Protein AF-X1LSG7-F1 (afdb_monomer_lite)

Radius of gyration: 36.64 Å; chains: 1; bounding box: 77×80×99 Å

Structure (mmCIF, N/CA/C/O backbone):
data_AF-X1LSG7-F1
#
_entry.id   AF-X1LSG7-F1
#
loop_
_atom_site.group_PDB
_atom_site.id
_atom_site.type_symbol
_atom_site.label_atom_id
_atom_site.label_alt_id
_atom_site.label_comp_id
_atom_site.label_asym_id
_atom_site.label_entity_id
_atom_site.label_seq_id
_atom_site.pdbx_PDB_ins_code
_atom_site.Cartn_x
_atom_site.Cartn_y
_atom_site.Cartn_z
_atom_site.occupancy
_atom_site.B_iso_or_equiv
_atom_site.auth_seq_id
_atom_site.auth_comp_id
_atom_site.auth_asym_id
_atom_site.auth_atom_id
_atom_site.pdbx_PDB_model_num
ATOM 1 N N . MET A 1 1 ? -57.527 -15.698 -26.611 1.00 47.84 1 MET A N 1
ATOM 2 C CA . MET A 1 1 ? -57.081 -15.400 -27.990 1.00 47.84 1 MET A CA 1
ATOM 3 C C . MET A 1 1 ? -55.914 -14.437 -27.881 1.00 47.84 1 MET A C 1
ATOM 5 O O . MET A 1 1 ? -55.993 -13.620 -26.978 1.00 47.84 1 MET A O 1
ATOM 9 N N . THR A 1 2 ? -54.924 -14.583 -28.775 1.00 44.44 2 THR A N 1
ATOM 10 C CA . THR A 1 2 ? -53.590 -13.932 -28.855 1.00 44.44 2 THR A CA 1
ATOM 11 C C . THR A 1 2 ? -52.524 -14.485 -27.899 1.00 44.44 2 THR A C 1
ATOM 13 O O . THR A 1 2 ? -52.790 -14.734 -26.731 1.00 44.44 2 THR A O 1
ATOM 16 N N . GLU A 1 3 ? -51.278 -14.732 -28.293 1.00 47.47 3 GLU A N 1
ATOM 17 C CA . GLU A 1 3 ? -50.668 -15.156 -29.562 1.00 47.47 3 GLU A CA 1
ATOM 18 C C . GLU A 1 3 ? -49.309 -15.729 -29.119 1.00 47.47 3 GLU A C 1
ATOM 20 O O . GLU A 1 3 ? -48.557 -15.059 -28.413 1.00 47.47 3 GLU A O 1
ATOM 25 N N . LYS A 1 4 ? -49.027 -17.006 -29.403 1.00 52.75 4 LYS A N 1
ATOM 26 C CA . LYS A 1 4 ? -47.740 -17.624 -29.053 1.00 52.75 4 LYS A CA 1
ATOM 27 C C . LYS A 1 4 ? -46.753 -17.326 -30.176 1.00 52.75 4 LYS A C 1
ATOM 29 O O . LYS A 1 4 ? -46.867 -17.912 -31.247 1.00 52.75 4 LYS A O 1
ATOM 34 N N . THR A 1 5 ? -45.792 -16.444 -29.930 1.00 58.88 5 THR A N 1
ATOM 35 C CA . THR A 1 5 ? -44.703 -16.171 -30.873 1.00 58.88 5 THR A CA 1
ATOM 36 C C . THR A 1 5 ? -43.585 -17.187 -30.668 1.00 58.88 5 THR A C 1
ATOM 38 O O . THR A 1 5 ? -42.889 -17.203 -29.654 1.00 58.88 5 THR A O 1
ATOM 41 N N . GLU A 1 6 ? -43.458 -18.078 -31.642 1.00 52.88 6 GLU A N 1
ATOM 42 C CA . GLU A 1 6 ? -42.491 -19.165 -31.711 1.00 52.88 6 GLU A CA 1
ATOM 43 C C . GLU A 1 6 ? -41.172 -18.628 -32.296 1.00 52.88 6 GLU A C 1
ATOM 45 O O . GLU A 1 6 ? -41.067 -18.348 -33.491 1.00 52.88 6 GLU A O 1
ATOM 50 N N . ILE A 1 7 ? -40.160 -18.423 -31.448 1.00 59.47 7 ILE A N 1
ATOM 51 C CA . ILE A 1 7 ? -38.834 -17.973 -31.891 1.00 59.47 7 ILE A CA 1
ATOM 52 C C . ILE A 1 7 ? -38.017 -19.203 -32.296 1.00 59.47 7 ILE A C 1
ATOM 54 O O . ILE A 1 7 ? -37.613 -20.018 -31.465 1.00 59.47 7 ILE A O 1
ATOM 58 N N . LYS A 1 8 ? -37.789 -19.324 -33.606 1.00 56.50 8 LYS A N 1
ATOM 59 C CA . LYS A 1 8 ? -36.967 -20.354 -34.245 1.00 56.50 8 LYS A CA 1
ATOM 60 C C . LYS A 1 8 ? -35.506 -20.234 -33.797 1.00 56.50 8 LYS A C 1
ATOM 62 O O . LYS A 1 8 ? -34.859 -19.217 -34.030 1.00 56.50 8 LYS A O 1
ATOM 67 N N . LYS A 1 9 ? -34.984 -21.307 -33.195 1.00 48.50 9 LYS A N 1
ATOM 68 C CA . LYS A 1 9 ? -33.547 -21.544 -32.999 1.00 48.50 9 LYS A CA 1
ATOM 69 C C . LYS A 1 9 ? -32.881 -21.698 -34.366 1.00 48.50 9 LYS A C 1
ATOM 71 O O . LYS A 1 9 ? -33.192 -22.634 -35.094 1.00 48.50 9 LYS A O 1
ATOM 76 N N . THR A 1 10 ? -31.964 -20.799 -34.697 1.00 57.19 10 THR A N 1
ATOM 77 C CA . THR A 1 10 ? -31.001 -20.985 -35.785 1.00 57.19 10 THR A CA 1
ATOM 78 C C . THR A 1 10 ? -29.680 -21.464 -35.205 1.00 57.19 10 THR A C 1
ATOM 80 O O . THR A 1 10 ? -29.067 -20.780 -34.383 1.00 57.19 10 THR A O 1
ATOM 83 N N . ASP A 1 11 ? -29.268 -22.648 -35.646 1.00 52.94 11 ASP A N 1
ATOM 84 C CA . ASP A 1 11 ? -27.999 -23.294 -35.344 1.00 52.94 11 ASP A CA 1
ATOM 85 C C . ASP A 1 11 ? -26.808 -22.439 -35.796 1.00 52.94 11 ASP A C 1
ATOM 87 O O . ASP A 1 11 ? -26.471 -22.352 -36.979 1.00 52.94 11 ASP A O 1
ATOM 91 N N . LEU A 1 12 ? -26.138 -21.816 -34.827 1.00 55.72 12 LEU A N 1
ATOM 92 C CA . LEU A 1 12 ? -24.825 -21.217 -35.017 1.00 55.72 12 LEU A CA 1
ATOM 93 C C . LEU A 1 12 ? -23.763 -22.311 -34.902 1.00 55.72 12 LEU A C 1
ATOM 95 O O . LEU A 1 12 ? -23.395 -22.783 -33.828 1.00 55.72 12 LEU A O 1
ATOM 99 N N . LYS A 1 13 ? -23.318 -22.707 -36.091 1.00 50.16 13 LYS A N 1
ATOM 100 C CA . LYS A 1 13 ? -22.199 -23.582 -36.431 1.00 50.16 13 LYS A CA 1
ATOM 101 C C . LYS A 1 13 ? -20.985 -23.316 -35.525 1.00 50.16 13 LYS A C 1
ATOM 103 O O . LYS A 1 13 ? -20.298 -22.306 -35.656 1.00 50.16 13 LYS A O 1
ATOM 108 N N . LYS A 1 14 ? -20.725 -24.255 -34.615 1.00 50.25 14 LYS A N 1
ATOM 109 C CA . LYS A 1 14 ? -19.521 -24.340 -33.782 1.00 50.25 14 LYS A CA 1
ATOM 110 C C . LYS A 1 14 ? -18.327 -24.656 -34.691 1.00 50.25 14 LYS A C 1
ATOM 112 O O . LYS A 1 14 ? -18.159 -25.793 -35.118 1.00 50.25 14 LYS A O 1
ATOM 117 N N . VAL A 1 15 ? -17.532 -23.645 -35.031 1.00 48.38 15 VAL A N 1
ATOM 118 C CA . VAL A 1 15 ? -16.206 -23.844 -35.628 1.00 48.38 15 VAL A CA 1
ATOM 119 C C . VAL A 1 15 ? -15.264 -24.159 -34.472 1.00 48.38 15 VAL A C 1
ATOM 121 O O . VAL A 1 15 ? -14.841 -23.266 -33.740 1.00 48.38 15 VAL A O 1
ATOM 124 N N . GLU A 1 16 ? -15.008 -25.448 -34.256 1.00 51.88 16 GLU A N 1
ATOM 125 C CA . GLU A 1 16 ? -13.928 -25.910 -33.387 1.00 51.88 16 GLU A CA 1
ATOM 126 C C . GLU A 1 16 ? -12.600 -25.562 -34.055 1.00 51.88 16 GLU A C 1
ATOM 128 O O . GLU A 1 16 ? -12.056 -26.304 -34.867 1.00 51.88 16 GLU A O 1
ATOM 133 N N . LEU A 1 17 ? -12.106 -24.369 -33.734 1.00 54.69 17 LEU A N 1
ATOM 134 C CA . LEU A 1 17 ? -10.712 -24.023 -33.920 1.00 54.69 17 LEU A CA 1
ATOM 135 C C . LEU A 1 17 ? -9.939 -24.798 -32.845 1.00 54.69 17 LEU A C 1
ATOM 137 O O . LEU A 1 17 ? -9.915 -24.389 -31.681 1.00 54.69 17 LEU A O 1
ATOM 141 N N . GLU A 1 18 ? -9.364 -25.940 -33.225 1.00 49.31 18 GLU A N 1
ATOM 142 C CA . GLU A 1 18 ? -8.343 -26.641 -32.447 1.00 49.31 18 GLU A CA 1
ATOM 143 C C . GLU A 1 18 ? -7.178 -25.680 -32.196 1.00 49.31 18 GLU A C 1
ATOM 145 O O . GLU A 1 18 ? -6.223 -25.563 -32.961 1.00 49.31 18 GLU A O 1
ATOM 150 N N . LYS A 1 19 ? -7.283 -24.931 -31.101 1.00 57.66 19 LYS A N 1
ATOM 151 C CA . LYS A 1 19 ? -6.174 -24.190 -30.534 1.00 57.66 19 LYS A CA 1
ATOM 152 C C . LYS A 1 19 ? -5.255 -25.242 -29.938 1.00 57.66 19 LYS A C 1
ATOM 154 O O . LYS A 1 19 ? -5.555 -25.792 -28.883 1.00 57.66 19 LYS A O 1
ATOM 159 N N . THR A 1 20 ? -4.156 -25.527 -30.626 1.00 43.06 20 THR A N 1
ATOM 160 C CA . THR A 1 20 ? -2.987 -26.217 -30.082 1.00 43.06 20 THR A CA 1
ATOM 161 C C . THR A 1 20 ? -2.602 -25.553 -28.762 1.00 43.06 20 THR A C 1
ATOM 163 O O . THR A 1 20 ? -1.941 -24.514 -28.729 1.00 43.06 20 THR A O 1
ATOM 166 N N . VAL A 1 21 ? -3.083 -26.133 -27.663 1.00 47.94 21 VAL A N 1
ATOM 167 C CA . VAL A 1 21 ? -2.685 -25.795 -26.302 1.00 47.94 21 VAL A CA 1
ATOM 168 C C . VAL A 1 21 ? -1.291 -26.379 -26.132 1.00 47.94 21 VAL A C 1
ATOM 170 O O . VAL A 1 21 ? -1.115 -27.515 -25.700 1.00 47.94 21 VAL A O 1
ATOM 173 N N . LEU A 1 22 ? -0.282 -25.598 -26.523 1.00 56.16 22 LEU A N 1
ATOM 174 C CA . LEU A 1 22 ? 1.047 -25.771 -25.954 1.00 56.16 22 LEU A CA 1
ATOM 175 C C . LEU A 1 22 ? 0.870 -25.730 -24.432 1.00 56.16 22 LEU A C 1
ATOM 177 O O . LEU A 1 22 ? 0.140 -24.853 -23.958 1.00 56.16 22 LEU A O 1
ATOM 181 N N . PRO A 1 23 ? 1.465 -26.661 -23.666 1.00 48.84 23 PRO A N 1
ATOM 182 C CA . PRO A 1 23 ? 1.366 -26.646 -22.217 1.00 48.84 23 PRO A CA 1
ATOM 183 C C . PRO A 1 23 ? 1.970 -25.328 -21.739 1.00 48.84 23 PRO A C 1
ATOM 185 O O . PRO A 1 23 ? 3.189 -25.172 -21.676 1.00 48.84 23 PRO A O 1
ATOM 188 N N . SER A 1 24 ? 1.101 -24.350 -21.477 1.00 56.94 24 SER A N 1
ATOM 189 C CA . SER A 1 24 ? 1.458 -23.069 -20.902 1.00 56.94 24 SER A CA 1
ATOM 190 C C . SER A 1 24 ? 2.050 -23.399 -19.550 1.00 56.94 24 SER A C 1
ATOM 192 O O . SER A 1 24 ? 1.333 -23.756 -18.611 1.00 56.94 24 SER A O 1
ATOM 194 N N . LYS A 1 25 ? 3.381 -23.391 -19.516 1.00 60.06 25 LYS A N 1
ATOM 195 C CA . LYS A 1 25 ? 4.218 -23.425 -18.328 1.00 60.06 25 LYS A CA 1
ATOM 196 C C . LYS A 1 25 ? 3.463 -22.651 -17.255 1.00 60.06 25 LYS A C 1
ATOM 198 O O . LYS A 1 25 ? 3.135 -21.491 -17.475 1.00 60.06 25 LYS A O 1
ATOM 203 N N . ILE A 1 26 ? 3.066 -23.336 -16.184 1.00 55.81 26 ILE A N 1
ATOM 204 C CA . ILE A 1 26 ? 2.267 -22.754 -15.106 1.00 55.81 26 ILE A CA 1
ATOM 205 C C . ILE A 1 26 ? 3.166 -21.719 -14.429 1.00 55.81 26 ILE A C 1
ATOM 207 O O . ILE A 1 26 ? 3.907 -22.025 -13.494 1.00 55.81 26 ILE A O 1
ATOM 211 N N . GLU A 1 27 ? 3.187 -20.512 -14.983 1.00 66.56 27 GLU A N 1
ATOM 212 C CA . GLU A 1 27 ? 3.831 -19.362 -14.389 1.00 66.56 27 GLU A CA 1
ATOM 213 C C . GLU A 1 27 ? 3.030 -19.066 -13.135 1.00 66.56 27 GLU A C 1
ATOM 215 O O . GLU A 1 27 ? 1.856 -18.697 -13.180 1.00 66.56 27 GLU A O 1
ATOM 220 N N . LYS A 1 28 ? 3.647 -19.349 -11.986 1.00 74.31 28 LYS A N 1
ATOM 221 C CA . LYS A 1 28 ? 3.071 -18.976 -10.700 1.00 74.31 28 LYS A CA 1
ATOM 222 C C . LYS A 1 28 ? 2.734 -17.484 -10.780 1.00 74.31 28 LYS A C 1
ATOM 224 O O . LYS A 1 28 ? 3.618 -16.713 -11.164 1.00 74.31 28 LYS A O 1
ATOM 229 N N . PRO A 1 29 ? 1.496 -17.080 -10.450 1.00 81.75 29 PRO A N 1
ATOM 230 C CA . PRO A 1 29 ? 1.105 -15.685 -10.549 1.00 81.75 29 PRO A CA 1
ATOM 231 C C . PRO A 1 29 ? 2.059 -14.838 -9.708 1.00 81.75 29 PRO A C 1
ATOM 233 O O . PRO A 1 29 ? 2.375 -15.187 -8.566 1.00 81.75 29 PRO A O 1
ATOM 236 N N . ILE A 1 30 ? 2.550 -13.747 -10.296 1.00 85.00 30 ILE A N 1
ATOM 237 C CA . ILE A 1 30 ? 3.404 -12.788 -9.598 1.00 85.00 30 ILE A CA 1
ATOM 238 C C . ILE A 1 30 ? 2.593 -12.232 -8.419 1.00 85.00 30 ILE A C 1
ATOM 240 O O . ILE A 1 30 ? 1.485 -11.743 -8.645 1.00 85.00 30 ILE A O 1
ATOM 244 N N . PRO A 1 31 ? 3.102 -12.291 -7.174 1.00 90.19 31 PRO A N 1
ATOM 245 C CA . PRO A 1 31 ? 2.391 -11.733 -6.031 1.00 90.19 31 PRO A CA 1
ATOM 246 C C . PRO A 1 31 ? 2.104 -10.243 -6.233 1.00 90.19 31 PRO A C 1
ATOM 248 O O . PRO A 1 31 ? 2.977 -9.502 -6.686 1.00 90.19 31 PRO A O 1
ATOM 251 N N . ASP A 1 32 ? 0.919 -9.778 -5.835 1.00 91.44 32 ASP A N 1
ATOM 252 C CA . ASP A 1 32 ? 0.502 -8.382 -6.038 1.00 91.44 32 ASP A CA 1
ATOM 253 C C . ASP A 1 32 ? 1.503 -7.377 -5.452 1.00 91.44 32 ASP A C 1
ATOM 255 O O . ASP A 1 32 ? 1.809 -6.366 -6.087 1.00 91.44 32 ASP A O 1
ATOM 259 N N . ILE A 1 33 ? 2.090 -7.687 -4.290 1.00 93.25 33 ILE A N 1
ATOM 260 C CA . ILE A 1 33 ? 3.106 -6.850 -3.632 1.00 93.25 33 ILE A CA 1
ATOM 261 C C . ILE A 1 33 ? 4.359 -6.617 -4.494 1.00 93.25 33 ILE A C 1
ATOM 263 O O . ILE A 1 33 ? 5.077 -5.642 -4.291 1.00 93.25 33 ILE A O 1
ATOM 267 N N . CYS A 1 34 ? 4.606 -7.478 -5.482 1.00 91.81 34 CYS A N 1
ATOM 268 C CA . CYS A 1 34 ? 5.741 -7.382 -6.397 1.00 91.81 34 CYS A CA 1
ATOM 269 C C . CYS A 1 34 ? 5.479 -6.487 -7.606 1.00 91.81 34 CYS A C 1
ATOM 271 O O . CYS A 1 34 ? 6.395 -6.229 -8.385 1.00 91.81 34 CYS A O 1
ATOM 273 N N . THR A 1 35 ? 4.252 -5.993 -7.773 1.00 91.81 35 THR A N 1
ATOM 274 C CA . THR A 1 35 ? 3.894 -5.056 -8.839 1.00 91.81 35 THR A CA 1
ATOM 275 C C . THR A 1 35 ? 3.580 -3.686 -8.250 1.00 91.81 35 THR A C 1
ATOM 277 O O . THR A 1 35 ? 3.015 -3.580 -7.164 1.00 91.81 35 THR A O 1
ATOM 280 N N . PHE A 1 36 ? 3.882 -2.609 -8.980 1.00 90.25 36 PHE A N 1
ATOM 281 C CA . PHE A 1 36 ? 3.605 -1.248 -8.501 1.00 90.25 36 PHE A CA 1
ATOM 282 C C . PHE A 1 36 ? 2.107 -0.999 -8.243 1.00 90.25 36 PHE A C 1
ATOM 284 O O . PHE A 1 36 ? 1.720 -0.366 -7.261 1.00 90.25 36 PHE A O 1
ATOM 291 N N . ARG A 1 37 ? 1.233 -1.526 -9.110 1.00 93.25 37 ARG A N 1
ATOM 292 C CA . ARG A 1 37 ? -0.222 -1.404 -8.922 1.00 93.25 37 ARG A CA 1
ATOM 293 C C . ARG A 1 37 ? -0.721 -2.279 -7.774 1.00 93.25 37 ARG A C 1
ATOM 295 O O . ARG A 1 37 ? -1.631 -1.863 -7.058 1.00 93.25 37 ARG A O 1
ATOM 302 N N . GLY A 1 38 ? -0.142 -3.464 -7.602 1.00 95.56 38 GLY A N 1
ATOM 303 C CA . GLY A 1 38 ? -0.555 -4.403 -6.570 1.00 95.56 38 GLY A CA 1
ATOM 304 C C . GLY A 1 38 ? -0.102 -3.980 -5.175 1.00 95.56 38 GLY A C 1
ATOM 305 O O . GLY A 1 38 ? -0.934 -3.982 -4.274 1.00 95.56 38 GLY A O 1
ATOM 306 N N . ILE A 1 39 ? 1.127 -3.479 -4.987 1.00 96.19 39 ILE A N 1
ATOM 307 C CA . ILE A 1 39 ? 1.563 -2.970 -3.673 1.00 96.19 39 ILE A CA 1
ATOM 308 C C . ILE A 1 39 ? 0.672 -1.827 -3.179 1.00 96.19 39 ILE A C 1
ATOM 310 O O . ILE A 1 39 ? 0.277 -1.816 -2.016 1.00 96.19 39 ILE A O 1
ATOM 314 N N . ARG A 1 40 ? 0.259 -0.915 -4.069 1.00 96.81 40 ARG A N 1
ATOM 315 C CA . ARG A 1 40 ? -0.690 0.150 -3.720 1.00 96.81 40 ARG A CA 1
ATOM 316 C C . ARG A 1 40 ? -2.033 -0.403 -3.264 1.00 96.81 40 ARG A C 1
ATOM 318 O O . ARG A 1 40 ? -2.592 0.109 -2.300 1.00 96.81 40 ARG A O 1
ATOM 325 N N . ARG A 1 41 ? -2.543 -1.439 -3.930 1.00 97.44 41 ARG A N 1
ATOM 326 C CA . ARG A 1 41 ? -3.785 -2.103 -3.522 1.00 97.44 41 ARG A CA 1
ATOM 327 C C . ARG A 1 41 ? -3.635 -2.747 -2.146 1.00 97.44 41 ARG A C 1
ATOM 329 O O . ARG A 1 41 ? -4.462 -2.484 -1.286 1.00 97.44 41 ARG A O 1
ATOM 336 N N . VAL A 1 42 ? -2.560 -3.507 -1.933 1.00 97.19 42 V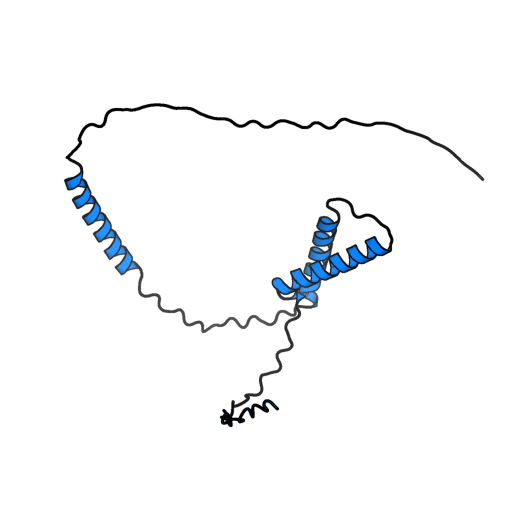AL A N 1
ATOM 337 C CA . VAL A 1 42 ? -2.266 -4.177 -0.656 1.00 97.19 42 VAL A CA 1
ATOM 338 C C . VAL A 1 42 ? -2.191 -3.167 0.488 1.00 97.19 42 VAL A C 1
ATOM 340 O O . VAL A 1 42 ? -2.839 -3.362 1.511 1.00 97.19 42 VAL A O 1
ATOM 343 N N . VAL A 1 43 ? -1.454 -2.069 0.306 1.00 98.06 43 VAL A N 1
ATOM 344 C CA . VAL A 1 43 ? -1.332 -1.014 1.322 1.00 98.06 43 VAL A CA 1
ATOM 345 C C . VAL A 1 43 ? -2.692 -0.396 1.633 1.00 98.06 43 VAL A C 1
ATOM 347 O O . VAL A 1 43 ? -3.061 -0.309 2.798 1.00 98.06 43 VAL A O 1
ATOM 350 N N . MET A 1 44 ? -3.469 -0.016 0.615 1.00 98.12 44 MET A N 1
ATOM 351 C CA . MET A 1 44 ? -4.789 0.581 0.842 1.00 98.12 44 MET A CA 1
ATOM 352 C C . MET A 1 44 ? -5.741 -0.382 1.554 1.00 98.12 44 MET A C 1
ATOM 354 O O . MET A 1 44 ? -6.443 0.047 2.462 1.00 98.12 44 MET A O 1
ATOM 358 N N . THR A 1 45 ? -5.747 -1.667 1.191 1.00 98.25 45 THR A N 1
ATOM 359 C CA . THR A 1 45 ? -6.557 -2.682 1.880 1.00 98.25 45 THR A CA 1
ATOM 360 C C . THR A 1 45 ? -6.198 -2.762 3.363 1.00 98.25 45 THR A C 1
ATOM 362 O O . THR A 1 45 ? -7.088 -2.648 4.197 1.00 98.25 45 THR A O 1
ATOM 365 N N . ARG A 1 46 ? -4.906 -2.853 3.707 1.00 98.00 46 ARG A N 1
ATOM 366 C CA . ARG A 1 46 ? -4.455 -2.893 5.112 1.00 98.00 46 ARG A CA 1
ATOM 367 C C . ARG A 1 46 ? -4.830 -1.630 5.886 1.00 98.00 46 ARG A C 1
ATOM 369 O O . ARG A 1 46 ? -5.196 -1.705 7.054 1.00 98.00 46 ARG A O 1
ATOM 376 N N . VAL A 1 47 ? -4.724 -0.463 5.252 1.00 98.25 47 VAL A N 1
ATOM 377 C CA . VAL A 1 47 ? -5.090 0.815 5.879 1.00 98.25 47 VAL A CA 1
ATOM 378 C C . VAL A 1 47 ? -6.589 0.870 6.164 1.00 98.25 47 VAL A C 1
ATOM 380 O O . VAL A 1 47 ? -6.968 1.253 7.266 1.00 98.25 47 VAL A O 1
ATOM 383 N N . TRP A 1 48 ? -7.431 0.456 5.214 1.00 98.06 48 TRP A N 1
ATOM 384 C CA . TRP A 1 48 ? -8.880 0.391 5.421 1.00 98.06 48 TRP A CA 1
ATOM 385 C C . TRP A 1 48 ? -9.260 -0.610 6.511 1.00 98.06 48 TRP A C 1
ATOM 387 O O . TRP A 1 48 ? -10.025 -0.260 7.397 1.00 98.06 48 TRP A O 1
ATOM 397 N N . GLU A 1 49 ? -8.648 -1.795 6.543 1.00 98.06 49 GLU A N 1
ATOM 398 C CA . GLU A 1 49 ? -8.875 -2.768 7.623 1.00 98.06 49 GLU A CA 1
ATOM 399 C C . GLU A 1 49 ? -8.536 -2.197 9.010 1.00 98.06 49 GLU A C 1
ATOM 401 O O . GLU A 1 49 ? -9.233 -2.472 9.989 1.00 98.06 49 GLU A O 1
ATOM 406 N N . LYS A 1 50 ? -7.475 -1.385 9.112 1.00 97.25 50 LYS A N 1
ATOM 407 C CA . LYS A 1 50 ? -7.126 -0.689 10.358 1.00 97.25 50 LYS A CA 1
ATOM 408 C C . LYS A 1 50 ? -8.109 0.425 10.698 1.00 97.25 50 LYS A C 1
ATOM 410 O O . LYS A 1 50 ? -8.470 0.546 11.864 1.00 97.25 50 LYS A O 1
ATOM 415 N N . ALA A 1 51 ? -8.535 1.210 9.713 1.00 96.44 51 ALA A N 1
ATOM 416 C CA . ALA A 1 51 ? -9.528 2.260 9.908 1.00 96.44 51 ALA A CA 1
ATOM 417 C C . ALA A 1 51 ? -10.861 1.670 10.403 1.00 96.44 51 ALA A C 1
ATOM 419 O O . ALA A 1 51 ? -11.366 2.101 11.435 1.00 96.44 51 ALA A O 1
ATOM 420 N N . ASP A 1 52 ? -11.346 0.605 9.759 1.00 97.38 52 ASP A N 1
ATOM 421 C CA . ASP A 1 52 ? -12.557 -0.121 10.160 1.00 97.38 52 ASP A CA 1
ATOM 422 C C . ASP A 1 52 ? -12.439 -0.685 11.582 1.00 97.38 52 ASP A C 1
ATOM 424 O O . ASP A 1 52 ? -13.422 -0.779 12.320 1.00 97.38 52 ASP A O 1
ATOM 428 N N . LYS A 1 53 ? -11.234 -1.112 11.979 1.00 97.62 53 LYS A N 1
ATOM 429 C CA . LYS A 1 53 ? -10.977 -1.596 13.336 1.00 97.62 53 LYS A CA 1
ATOM 430 C C . LYS A 1 53 ? -11.054 -0.462 14.362 1.00 97.62 53 LYS A C 1
ATOM 432 O O . LYS A 1 53 ? -11.704 -0.648 15.386 1.00 97.62 53 LYS A O 1
ATOM 437 N N . LEU A 1 54 ? -10.452 0.693 14.080 1.00 96.56 54 LEU A N 1
ATOM 438 C CA . LEU A 1 54 ? -10.521 1.870 14.956 1.00 96.56 54 LEU A CA 1
ATOM 439 C C . LEU A 1 54 ? -11.957 2.382 15.106 1.00 96.56 54 LEU A C 1
ATOM 441 O O . LEU A 1 54 ? -12.374 2.716 16.214 1.00 96.56 54 LEU A O 1
ATOM 445 N N . GLU A 1 55 ? -12.732 2.366 14.020 1.00 95.44 55 GLU A N 1
ATOM 446 C CA . GLU A 1 55 ? -14.150 2.728 14.044 1.00 95.44 55 GLU A CA 1
ATOM 447 C C . GLU A 1 55 ? -14.955 1.782 14.946 1.00 95.44 55 GLU A C 1
ATOM 449 O O . GLU A 1 55 ? -15.717 2.234 15.799 1.00 95.44 55 GLU A O 1
ATOM 454 N N . LYS A 1 56 ? -14.731 0.465 14.834 1.00 97.69 56 LYS A N 1
ATOM 455 C CA . LYS A 1 56 ? -15.367 -0.537 15.711 1.00 97.69 56 LYS A CA 1
ATOM 456 C C . LYS A 1 56 ? -14.967 -0.393 17.178 1.00 97.69 56 LYS A C 1
ATOM 458 O O . LYS A 1 56 ? -15.761 -0.721 18.054 1.00 97.69 56 LYS A O 1
ATOM 463 N N . GLU A 1 57 ? -13.752 0.074 17.444 1.00 97.44 57 GLU A N 1
ATOM 464 C CA . GLU A 1 57 ? -13.249 0.365 18.791 1.00 97.44 57 GLU A CA 1
ATOM 465 C C . GLU A 1 57 ? -13.758 1.716 19.330 1.00 97.44 57 GLU A C 1
ATOM 467 O O . GLU A 1 57 ? -13.507 2.045 20.487 1.00 97.44 57 GLU A O 1
ATOM 472 N N . GLY A 1 58 ? -14.484 2.497 18.521 1.00 97.00 58 GLY A N 1
ATOM 473 C CA . GLY A 1 58 ? -14.991 3.816 18.898 1.00 97.00 58 GLY A CA 1
ATOM 474 C C . GLY A 1 58 ? -13.902 4.885 18.995 1.00 97.00 58 GLY A C 1
ATOM 475 O O . GLY A 1 58 ? -14.128 5.932 19.599 1.00 97.00 58 GLY A O 1
ATOM 476 N N . THR A 1 59 ? -12.719 4.636 18.425 1.00 95.69 59 THR A N 1
ATOM 477 C CA . THR A 1 59 ? -11.619 5.605 18.415 1.00 95.69 59 THR A CA 1
ATOM 478 C C . THR A 1 59 ? -11.769 6.522 17.199 1.00 95.69 59 THR A C 1
ATOM 480 O O . THR A 1 59 ? -11.639 6.048 16.067 1.00 95.69 59 THR A O 1
ATOM 483 N N . PRO A 1 60 ? -12.034 7.827 17.386 1.00 92.69 60 PRO A N 1
ATOM 484 C CA . PRO A 1 60 ? -12.163 8.747 16.266 1.00 92.69 60 PRO A CA 1
ATOM 485 C C . PRO A 1 60 ? -10.806 8.946 15.581 1.00 92.69 60 PRO A C 1
ATOM 487 O O . PRO A 1 60 ? -9.787 9.145 16.242 1.00 92.69 60 PRO A O 1
ATOM 490 N N . MET A 1 61 ? -10.790 8.926 14.248 1.00 95.19 61 MET A N 1
ATOM 491 C CA . MET A 1 61 ? -9.604 9.301 13.475 1.00 95.19 61 MET A CA 1
ATOM 492 C C . MET A 1 61 ? -9.588 10.809 13.236 1.00 95.19 61 MET A C 1
ATOM 494 O O . MET A 1 61 ? -10.580 11.369 12.762 1.00 95.19 61 MET A O 1
ATOM 498 N N . LEU A 1 62 ? -8.457 11.464 13.503 1.00 95.56 62 LEU A N 1
ATOM 499 C CA . LEU A 1 62 ? -8.291 12.888 13.231 1.00 95.56 62 LEU A CA 1
ATOM 500 C C . LEU A 1 62 ? -7.848 13.133 11.784 1.00 95.56 62 LEU A C 1
ATOM 502 O O . LEU A 1 62 ? -7.395 12.238 11.056 1.00 95.56 62 LEU A O 1
ATOM 506 N N . ILE A 1 63 ? -7.943 14.395 11.366 1.00 93.69 63 ILE A N 1
ATOM 507 C CA . ILE A 1 63 ? -7.446 14.850 10.067 1.00 93.69 63 ILE A CA 1
ATOM 508 C C . ILE A 1 63 ? -5.943 14.547 9.977 1.00 93.69 63 ILE A C 1
ATOM 510 O O . ILE A 1 63 ? -5.143 14.976 10.803 1.00 93.69 63 ILE A O 1
ATOM 514 N N . GLY A 1 64 ? -5.558 13.788 8.950 1.00 94.50 64 GLY A N 1
ATOM 515 C CA . GLY A 1 64 ? -4.168 13.413 8.682 1.00 94.50 64 GLY A CA 1
ATOM 516 C C . GLY A 1 64 ? -3.738 12.052 9.238 1.00 94.50 64 GLY A C 1
ATOM 517 O O . GLY A 1 64 ? -2.754 11.498 8.742 1.00 94.50 64 GLY A O 1
ATOM 518 N N . ASP A 1 65 ? -4.481 11.449 10.170 1.00 95.44 65 ASP A N 1
ATOM 519 C CA . ASP A 1 65 ? -4.124 10.129 10.711 1.00 95.44 65 ASP A CA 1
ATOM 520 C C . ASP A 1 65 ? -4.175 9.043 9.637 1.00 95.44 65 ASP A C 1
ATOM 522 O O . ASP A 1 65 ? -3.273 8.210 9.539 1.00 95.44 65 ASP A O 1
ATOM 526 N N . PHE A 1 66 ? -5.147 9.132 8.729 1.00 96.06 66 PHE A N 1
ATOM 527 C CA . PHE A 1 66 ? -5.226 8.245 7.571 1.00 96.06 66 PHE A CA 1
ATOM 528 C C . PHE A 1 66 ? -3.970 8.318 6.684 1.00 96.06 66 PHE A C 1
ATOM 530 O O . PHE A 1 66 ? -3.426 7.293 6.274 1.00 96.06 66 PHE A O 1
ATOM 537 N N . GLY A 1 67 ? -3.443 9.523 6.443 1.00 97.31 67 GLY A N 1
ATOM 538 C CA . GLY A 1 67 ? -2.206 9.715 5.677 1.00 97.31 67 GLY A CA 1
ATOM 539 C C . GLY A 1 67 ? -0.971 9.129 6.375 1.00 97.31 67 GLY A C 1
ATOM 540 O O . GLY A 1 67 ? -0.120 8.509 5.725 1.00 97.31 67 GLY A O 1
ATOM 541 N N . LYS A 1 68 ? -0.892 9.256 7.707 1.00 97.38 68 LYS A N 1
ATOM 542 C CA . LYS A 1 68 ? 0.165 8.627 8.521 1.00 97.38 68 LYS A CA 1
ATOM 543 C C . LYS A 1 68 ? 0.082 7.099 8.464 1.00 97.38 68 LYS A C 1
ATOM 545 O O . LYS A 1 68 ? 1.116 6.436 8.336 1.00 97.38 68 LYS A O 1
ATOM 550 N N . MET A 1 69 ? -1.129 6.537 8.500 1.00 97.44 69 MET A N 1
ATOM 551 C CA . MET A 1 69 ? -1.349 5.095 8.357 1.00 97.44 69 MET A CA 1
ATOM 552 C C . MET A 1 69 ? -0.885 4.582 6.993 1.00 97.44 69 MET A C 1
ATOM 554 O O . MET A 1 69 ? -0.164 3.586 6.946 1.00 97.44 69 MET A O 1
ATOM 558 N N . ILE A 1 70 ? -1.217 5.284 5.901 1.00 98.12 70 ILE A N 1
ATOM 559 C CA . ILE A 1 70 ? -0.725 4.938 4.557 1.00 98.12 70 ILE A CA 1
ATOM 560 C C . ILE A 1 70 ? 0.799 4.932 4.528 1.00 98.12 70 ILE A C 1
ATOM 562 O O . ILE A 1 70 ? 1.388 3.962 4.061 1.00 98.12 70 ILE A O 1
ATOM 566 N N . SER A 1 71 ? 1.437 5.989 5.032 1.00 98.19 71 SER A N 1
ATOM 567 C CA . SER A 1 71 ? 2.900 6.111 5.016 1.00 98.19 71 SER A CA 1
ATOM 568 C C . SER A 1 71 ? 3.565 4.961 5.779 1.00 98.19 71 SER A C 1
ATOM 570 O O . SER A 1 71 ? 4.505 4.339 5.286 1.00 98.19 71 SER A O 1
ATOM 572 N N . THR A 1 72 ? 3.009 4.613 6.942 1.00 97.94 72 THR A N 1
ATOM 573 C CA . THR A 1 72 ? 3.491 3.507 7.778 1.00 97.94 72 THR A CA 1
ATOM 574 C C . THR A 1 72 ? 3.345 2.156 7.074 1.00 97.94 72 THR A C 1
ATOM 576 O O . THR A 1 72 ? 4.310 1.395 6.985 1.00 97.94 72 THR A O 1
ATOM 579 N N . GLU A 1 73 ? 2.164 1.853 6.530 1.00 97.81 73 GLU A N 1
ATOM 580 C CA . GLU A 1 73 ? 1.921 0.600 5.805 1.00 97.81 73 GLU A CA 1
ATOM 581 C C . GLU A 1 73 ? 2.732 0.502 4.512 1.00 97.81 73 GLU A C 1
ATOM 583 O O . GLU A 1 73 ? 3.198 -0.576 4.144 1.00 97.81 73 GLU A O 1
ATOM 588 N N . TRP A 1 74 ? 2.966 1.626 3.840 1.00 97.94 74 TRP A N 1
ATOM 589 C CA . TRP A 1 74 ? 3.799 1.683 2.647 1.00 97.94 74 TRP A CA 1
ATOM 590 C C . TRP A 1 74 ? 5.252 1.301 2.947 1.00 97.94 74 TRP A C 1
ATOM 592 O O . TRP A 1 74 ? 5.857 0.519 2.208 1.00 97.94 74 TRP A O 1
ATOM 602 N N . ASP A 1 75 ? 5.815 1.789 4.052 1.00 97.69 75 ASP A N 1
ATOM 603 C CA . ASP A 1 75 ? 7.175 1.434 4.462 1.00 97.69 75 ASP A CA 1
ATOM 604 C C . ASP A 1 75 ? 7.292 -0.011 4.961 1.00 97.69 75 ASP A C 1
ATOM 606 O O . ASP A 1 75 ? 8.324 -0.655 4.745 1.00 97.69 75 ASP A O 1
ATOM 610 N N . ILE A 1 76 ? 6.236 -0.557 5.569 1.00 97.12 76 ILE A N 1
ATOM 611 C CA . ILE A 1 76 ? 6.147 -1.989 5.886 1.00 97.12 76 ILE A CA 1
ATOM 612 C C . ILE A 1 76 ? 6.151 -2.808 4.590 1.00 97.12 76 ILE A C 1
ATOM 614 O O . ILE A 1 76 ? 6.988 -3.699 4.430 1.00 97.12 76 ILE A O 1
ATOM 618 N N . ALA A 1 77 ? 5.297 -2.460 3.626 1.00 96.25 77 ALA A N 1
ATOM 619 C CA . ALA A 1 77 ? 5.199 -3.168 2.356 1.00 96.25 77 ALA A CA 1
ATOM 620 C C . ALA A 1 77 ? 6.527 -3.140 1.579 1.00 96.25 77 ALA A C 1
ATOM 622 O O . ALA A 1 77 ? 6.969 -4.178 1.089 1.00 96.25 77 ALA A O 1
ATOM 623 N N . LYS A 1 78 ? 7.245 -2.005 1.549 1.00 94.94 78 LYS A N 1
ATOM 624 C CA . LYS A 1 78 ? 8.598 -1.919 0.957 1.00 94.94 78 LYS A CA 1
ATOM 625 C C . LYS A 1 78 ? 9.580 -2.928 1.557 1.00 94.94 78 LYS A C 1
ATOM 627 O O . LYS A 1 78 ? 10.386 -3.502 0.827 1.00 94.94 78 LYS A O 1
ATOM 632 N N . LYS A 1 79 ? 9.534 -3.143 2.876 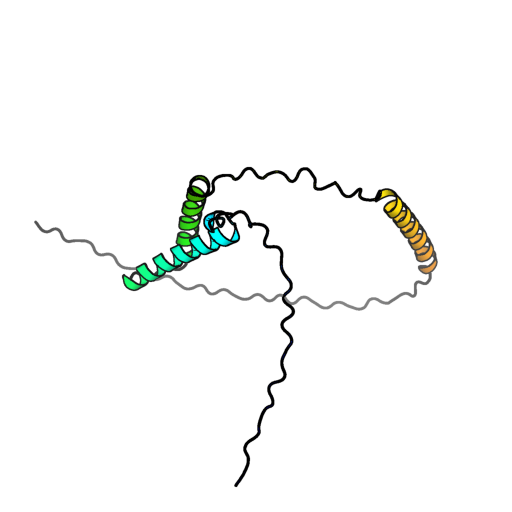1.00 95.62 79 LYS A N 1
ATOM 633 C CA . LYS A 1 79 ? 10.403 -4.104 3.580 1.00 95.62 79 LYS A CA 1
ATOM 634 C C . LYS A 1 79 ? 10.010 -5.559 3.301 1.00 95.62 79 LYS A C 1
ATOM 636 O O . LYS A 1 79 ? 10.843 -6.453 3.455 1.00 95.62 79 LYS A O 1
ATOM 641 N N . GLU A 1 80 ? 8.764 -5.808 2.904 1.00 93.88 80 GLU A N 1
ATOM 642 C CA . GLU A 1 80 ? 8.270 -7.130 2.510 1.00 93.88 80 GLU A CA 1
ATOM 643 C C . GLU A 1 80 ? 8.655 -7.503 1.072 1.00 93.88 80 GLU A C 1
ATOM 645 O O . GLU A 1 80 ? 8.925 -8.678 0.820 1.00 93.88 80 GLU A O 1
ATOM 650 N N . ILE A 1 81 ? 8.760 -6.529 0.153 1.00 91.81 81 ILE A N 1
ATOM 651 C CA . ILE A 1 81 ? 9.146 -6.757 -1.256 1.00 91.81 81 ILE A CA 1
ATOM 652 C C . ILE A 1 81 ? 10.352 -7.703 -1.385 1.00 91.81 81 ILE A C 1
ATOM 654 O O . ILE A 1 81 ? 10.199 -8.736 -2.028 1.00 91.81 81 ILE A O 1
ATOM 658 N N . PRO A 1 82 ? 11.534 -7.451 -0.785 1.00 89.81 82 PRO A N 1
ATOM 659 C CA . PRO A 1 82 ? 12.691 -8.329 -0.986 1.00 89.81 82 PRO A CA 1
ATOM 660 C C . PRO A 1 82 ? 12.511 -9.739 -0.401 1.00 89.81 82 PRO A C 1
ATOM 662 O O . PRO A 1 82 ? 13.247 -10.646 -0.779 1.00 89.81 82 PRO A O 1
ATOM 665 N N . LYS A 1 83 ? 11.557 -9.937 0.519 1.00 90.12 83 LYS A N 1
ATOM 666 C CA . LYS A 1 83 ? 11.271 -11.241 1.136 1.00 90.12 83 LYS A CA 1
ATOM 667 C C . LYS A 1 83 ? 10.350 -12.091 0.263 1.00 90.12 83 LYS A C 1
ATOM 669 O O . LYS A 1 83 ? 10.515 -13.304 0.195 1.00 90.12 83 LYS A O 1
ATOM 674 N N . VAL A 1 84 ? 9.368 -11.451 -0.373 1.00 88.69 84 VAL A N 1
ATOM 675 C CA . VAL A 1 84 ? 8.312 -12.120 -1.151 1.00 88.69 84 VAL A CA 1
ATOM 676 C C . VAL A 1 84 ? 8.671 -12.174 -2.632 1.00 88.69 84 VAL A C 1
ATOM 678 O O . VAL A 1 84 ? 8.511 -13.198 -3.295 1.00 88.69 84 VAL A O 1
ATOM 681 N N . CYS A 1 85 ? 9.188 -11.067 -3.150 1.00 87.69 85 CYS A N 1
ATOM 682 C CA . CYS A 1 85 ? 9.552 -10.902 -4.542 1.00 87.69 85 CYS A CA 1
ATOM 683 C C . CYS A 1 85 ? 10.955 -11.449 -4.739 1.00 87.69 85 CYS A C 1
ATOM 685 O O . CYS A 1 85 ? 11.946 -10.717 -4.729 1.00 87.69 85 CYS A O 1
ATOM 687 N N . GLN A 1 86 ? 11.036 -12.766 -4.916 1.00 80.12 86 GLN A N 1
ATOM 688 C CA . GLN A 1 86 ? 12.241 -13.374 -5.456 1.00 80.12 86 GLN A CA 1
ATOM 689 C C . GLN A 1 86 ? 12.530 -12.669 -6.780 1.00 80.12 86 GLN A C 1
ATOM 691 O O . GLN A 1 86 ? 11.659 -12.627 -7.653 1.00 80.12 86 GLN A O 1
ATOM 696 N N . ARG A 1 87 ? 13.723 -12.072 -6.915 1.00 66.31 87 ARG A N 1
ATOM 697 C CA . ARG A 1 87 ? 14.204 -11.578 -8.208 1.00 66.31 87 ARG A CA 1
ATOM 698 C C . ARG A 1 87 ? 14.222 -12.776 -9.147 1.00 66.31 87 ARG A C 1
ATOM 700 O O . ARG A 1 87 ? 15.195 -13.523 -9.182 1.00 66.31 87 ARG A O 1
ATOM 707 N N . GLN A 1 88 ? 13.147 -12.958 -9.904 1.00 61.00 88 GLN A N 1
ATOM 708 C CA . GLN A 1 88 ? 13.251 -13.641 -11.177 1.00 61.00 88 GLN A CA 1
ATOM 709 C C . GLN A 1 88 ? 14.348 -12.868 -11.913 1.00 61.00 88 GLN A C 1
ATOM 711 O O . GLN A 1 88 ? 14.268 -11.631 -11.953 1.00 61.00 88 GLN A O 1
ATOM 716 N N . PRO A 1 89 ? 15.426 -13.525 -12.375 1.00 53.38 89 PRO A N 1
ATOM 717 C CA . PRO A 1 89 ? 16.368 -12.848 -13.239 1.00 53.38 89 PRO A CA 1
ATOM 718 C C . PRO A 1 89 ? 15.515 -12.260 -14.352 1.00 53.38 89 PRO A C 1
ATOM 720 O O . PRO A 1 89 ? 14.787 -12.993 -15.019 1.00 53.38 89 PRO A O 1
ATOM 723 N N . ILE A 1 90 ? 15.528 -10.931 -14.468 1.00 56.16 90 ILE A N 1
ATOM 724 C CA . ILE A 1 90 ? 15.032 -10.268 -15.662 1.00 56.16 90 ILE A CA 1
ATOM 725 C C . ILE A 1 90 ? 15.910 -10.893 -16.728 1.00 56.16 90 ILE A C 1
ATOM 727 O O . ILE A 1 90 ? 17.104 -10.588 -16.799 1.00 56.16 90 ILE A O 1
ATOM 731 N N . VAL A 1 91 ? 15.376 -11.889 -17.432 1.00 52.28 91 VAL A N 1
ATOM 732 C CA . VAL A 1 91 ? 15.991 -12.386 -18.644 1.00 52.28 91 VAL A CA 1
ATOM 733 C C . VAL A 1 91 ? 15.920 -11.149 -19.504 1.00 52.28 91 VAL A C 1
ATOM 735 O O . VAL A 1 91 ? 14.851 -10.780 -19.976 1.00 52.28 91 VAL A O 1
ATOM 738 N N . ALA A 1 92 ? 17.014 -10.387 -19.503 1.00 49.50 92 ALA A N 1
ATOM 739 C CA . ALA A 1 92 ? 17.166 -9.276 -20.399 1.00 49.50 92 ALA A CA 1
ATOM 740 C C . ALA A 1 92 ? 16.849 -9.894 -21.748 1.00 49.50 92 ALA A C 1
ATOM 742 O O . ALA A 1 92 ? 17.547 -10.827 -22.154 1.00 49.50 92 ALA A O 1
ATOM 743 N N . GLU A 1 93 ? 15.764 -9.443 -22.366 1.00 55.88 93 GLU A N 1
ATOM 744 C CA . GLU A 1 93 ? 15.499 -9.633 -23.781 1.00 55.88 93 GLU A CA 1
ATOM 745 C C . GLU A 1 93 ? 16.645 -8.928 -24.525 1.00 55.88 93 GLU A C 1
ATOM 747 O O . GLU A 1 93 ? 16.523 -7.844 -25.084 1.00 55.88 93 GLU A O 1
ATOM 752 N N . LYS A 1 94 ? 17.839 -9.520 -24.430 1.00 53.22 94 LYS A N 1
ATOM 753 C CA . LYS A 1 94 ? 18.813 -9.528 -25.500 1.00 53.22 94 LYS A CA 1
ATOM 754 C C . LYS A 1 94 ? 18.036 -10.163 -26.643 1.00 53.22 94 LYS A C 1
ATOM 756 O O . LYS A 1 94 ? 17.496 -11.244 -26.444 1.00 53.22 94 LYS A O 1
ATOM 761 N N . ASP A 1 95 ? 17.923 -9.435 -27.742 1.00 51.50 95 ASP A N 1
ATOM 762 C CA . ASP A 1 95 ? 17.122 -9.741 -28.935 1.00 51.50 95 ASP A CA 1
ATOM 763 C C . ASP A 1 95 ? 15.790 -8.977 -29.047 1.00 51.50 95 ASP A C 1
ATOM 765 O O . ASP A 1 95 ? 14.953 -9.301 -29.883 1.00 51.50 95 ASP A O 1
ATOM 769 N N . LEU A 1 96 ? 15.643 -7.841 -28.353 1.00 49.69 96 LEU A N 1
ATOM 770 C CA . LEU A 1 96 ? 15.116 -6.672 -29.065 1.00 49.69 96 LEU A CA 1
ATOM 771 C C . LEU A 1 96 ? 16.212 -6.222 -30.030 1.00 49.69 96 LEU A C 1
ATOM 773 O O . LEU A 1 96 ? 17.077 -5.411 -29.687 1.00 49.69 96 LEU A O 1
ATOM 777 N N . GLU A 1 97 ? 16.206 -6.836 -31.215 1.00 56.84 97 GLU A N 1
ATOM 778 C CA . GLU A 1 97 ? 16.833 -6.292 -32.410 1.00 56.84 97 GLU A CA 1
ATOM 779 C C . GLU A 1 97 ? 16.541 -4.798 -32.418 1.00 56.84 97 GLU A C 1
ATOM 781 O O . GLU A 1 97 ? 15.399 -4.360 -32.543 1.00 56.84 97 GLU A O 1
ATOM 786 N N . LYS A 1 98 ? 17.594 -4.023 -32.167 1.00 49.88 98 LYS A N 1
ATOM 787 C CA . LYS A 1 98 ? 17.639 -2.587 -32.372 1.00 49.88 98 LYS A CA 1
ATOM 788 C C . LYS A 1 98 ? 16.989 -2.348 -33.738 1.00 49.88 98 LYS A C 1
ATOM 790 O O . LYS A 1 98 ? 17.619 -2.736 -34.722 1.00 49.88 98 LYS A O 1
ATOM 795 N N . PRO A 1 99 ? 15.769 -1.780 -33.842 1.00 52.66 99 PRO A N 1
ATOM 796 C CA . PRO A 1 99 ? 15.309 -1.348 -35.145 1.00 52.66 99 PRO A CA 1
ATOM 797 C C . PRO A 1 99 ? 16.382 -0.373 -35.610 1.00 52.66 99 PRO A C 1
ATOM 799 O O . PRO A 1 99 ? 16.714 0.578 -34.892 1.00 52.66 99 PRO A O 1
ATOM 802 N N . GLU A 1 100 ? 17.023 -0.688 -36.732 1.00 53.44 100 GLU A N 1
ATOM 803 C CA . GLU A 1 100 ? 17.863 0.257 -37.442 1.00 53.44 100 GLU A CA 1
ATOM 804 C C . GLU A 1 100 ? 16.973 1.463 -37.700 1.00 53.44 100 GLU A C 1
ATOM 806 O O . GLU A 1 100 ? 16.127 1.456 -38.586 1.00 53.44 100 GLU A O 1
ATOM 811 N N . VAL A 1 101 ? 17.077 2.460 -36.824 1.00 58.94 101 VAL A N 1
ATOM 812 C CA . VAL A 1 101 ? 16.439 3.749 -37.015 1.00 58.94 101 VAL A CA 1
ATOM 813 C C . VAL A 1 101 ? 17.102 4.285 -38.280 1.00 58.94 101 VAL A C 1
ATOM 815 O O . VAL A 1 101 ? 18.315 4.527 -38.234 1.00 58.94 101 VAL A O 1
ATOM 818 N N . PRO A 1 102 ? 16.391 4.399 -39.419 1.00 56.47 102 PRO A N 1
ATOM 819 C CA . PRO A 1 102 ? 16.975 5.015 -40.592 1.00 56.47 102 PRO A CA 1
ATOM 820 C C . PRO A 1 102 ? 17.449 6.405 -40.179 1.00 56.47 102 PRO A C 1
ATOM 822 O O . PRO A 1 102 ? 16.744 7.156 -39.507 1.00 56.47 102 PRO A O 1
ATOM 825 N N . SER A 1 103 ? 18.711 6.657 -40.498 1.00 54.69 103 SER A N 1
ATOM 826 C CA . SER A 1 103 ? 19.495 7.837 -40.177 1.00 54.69 103 SER A CA 1
ATOM 827 C C . SER A 1 103 ? 18.676 9.132 -40.252 1.00 54.69 103 SER A C 1
ATOM 829 O O . SER A 1 103 ? 18.521 9.731 -41.312 1.00 54.69 103 SER A O 1
ATOM 831 N N . LEU A 1 104 ? 18.203 9.599 -39.093 1.00 56.50 104 LEU A N 1
ATOM 832 C CA . LEU A 1 104 ? 17.407 10.822 -38.890 1.00 56.50 104 LEU A CA 1
ATOM 833 C C . LEU A 1 104 ? 18.151 12.109 -39.325 1.00 56.50 104 LEU A C 1
ATOM 835 O O . LEU A 1 104 ? 17.611 13.209 -39.254 1.00 56.50 104 LEU A O 1
ATOM 839 N N . THR A 1 105 ? 19.401 11.987 -39.776 1.00 60.22 105 THR A N 1
ATOM 840 C CA . THR A 1 105 ? 20.252 13.085 -40.244 1.00 60.22 105 THR A CA 1
ATOM 841 C C . THR A 1 105 ? 19.878 13.596 -41.636 1.00 60.22 105 THR A C 1
ATOM 843 O O . THR A 1 105 ? 20.003 14.796 -41.869 1.00 60.22 105 THR A O 1
ATOM 846 N N . GLU A 1 106 ? 19.376 12.751 -42.545 1.00 64.19 106 GLU A N 1
ATOM 847 C CA . GLU A 1 106 ? 18.956 13.217 -43.880 1.00 64.19 106 GLU A CA 1
ATOM 848 C C . GLU A 1 106 ? 17.637 13.995 -43.825 1.00 64.19 106 GLU A C 1
ATOM 850 O O . GLU A 1 106 ? 17.507 15.034 -44.474 1.00 64.19 106 GLU A O 1
ATOM 855 N N . GLU A 1 107 ? 16.681 13.560 -43.001 1.00 67.75 107 GLU A N 1
ATOM 856 C CA . GLU A 1 107 ? 15.408 14.275 -42.848 1.00 67.75 107 GLU A CA 1
ATOM 857 C C . GLU A 1 107 ? 15.574 15.601 -42.097 1.00 67.75 107 GLU A C 1
ATOM 859 O O . GLU A 1 107 ? 14.963 16.602 -42.478 1.00 67.75 107 GLU A O 1
ATOM 864 N N . MET A 1 108 ? 16.456 15.655 -41.090 1.00 70.88 108 MET A N 1
ATOM 865 C CA . MET A 1 108 ? 16.803 16.911 -40.413 1.00 70.88 108 MET A CA 1
ATOM 866 C C . MET A 1 108 ? 17.478 17.903 -41.370 1.00 70.88 108 MET A C 1
ATOM 868 O O . MET A 1 108 ? 17.111 19.076 -41.382 1.00 70.88 108 MET A O 1
ATOM 872 N N . SER A 1 109 ? 18.381 17.440 -42.242 1.00 76.06 109 SER A N 1
ATOM 873 C CA . SER A 1 109 ? 19.024 18.302 -43.244 1.00 76.06 109 SER A CA 1
ATOM 874 C C . SER A 1 109 ? 18.027 18.844 -44.281 1.00 76.06 109 SER A C 1
ATOM 876 O O . SER A 1 109 ? 18.057 20.030 -44.619 1.00 76.06 109 SER A O 1
ATOM 878 N N . GLN A 1 110 ? 17.069 18.023 -44.729 1.00 78.56 110 GLN A N 1
ATOM 879 C CA . GLN A 1 110 ? 15.996 18.482 -45.621 1.00 78.56 110 GLN A CA 1
ATOM 880 C C . GLN A 1 110 ? 15.042 19.480 -44.944 1.00 78.56 110 GLN A C 1
ATOM 882 O O . GLN A 1 110 ? 14.534 20.393 -4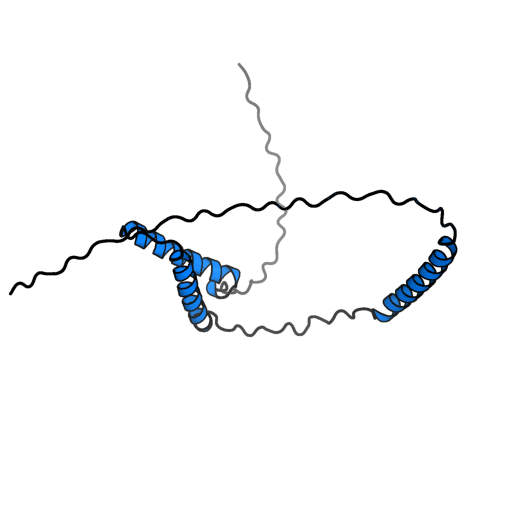5.605 1.00 78.56 110 GLN A O 1
ATOM 887 N N . LEU A 1 111 ? 14.781 19.327 -43.643 1.00 82.12 111 LEU A N 1
ATOM 888 C CA . LEU A 1 111 ? 13.967 20.268 -42.870 1.00 82.12 111 LEU A CA 1
ATOM 889 C C . LEU A 1 111 ? 14.683 21.609 -42.670 1.00 82.12 111 LEU A C 1
ATOM 891 O O . LEU A 1 111 ? 14.053 22.652 -42.848 1.00 82.12 111 LEU A O 1
ATOM 895 N N . GLU A 1 112 ? 15.987 21.607 -42.387 1.00 79.50 112 GLU A N 1
ATOM 896 C CA . GLU A 1 112 ? 16.779 22.836 -42.245 1.00 79.50 112 GLU A CA 1
ATOM 897 C C . GLU A 1 112 ? 16.796 23.667 -43.536 1.00 79.50 112 GLU A C 1
ATOM 899 O O . GLU A 1 112 ? 16.562 24.877 -43.490 1.00 79.50 112 GLU A O 1
ATOM 904 N N . MET A 1 113 ? 16.955 23.022 -44.698 1.00 79.25 113 MET A N 1
ATOM 905 C CA . MET A 1 113 ? 16.879 23.700 -45.999 1.00 79.25 113 MET A CA 1
ATOM 906 C C . MET A 1 113 ? 15.495 24.297 -46.298 1.00 79.25 113 MET A C 1
ATOM 908 O O . MET A 1 113 ? 15.389 25.359 -46.912 1.00 79.25 113 MET A O 1
ATOM 912 N N . LYS A 1 114 ? 14.409 23.639 -45.878 1.00 86.12 114 LYS A N 1
ATOM 913 C CA . LYS A 1 114 ? 13.050 24.180 -46.065 1.00 86.12 114 LYS A CA 1
ATOM 914 C C . LYS A 1 114 ? 12.789 25.384 -45.161 1.00 86.12 114 LYS A C 1
ATOM 916 O O . LYS A 1 114 ? 12.102 26.318 -45.571 1.00 86.12 114 LYS A O 1
ATOM 921 N N . ILE A 1 115 ? 13.347 25.390 -43.949 1.00 87.81 115 ILE A N 1
ATOM 922 C CA . ILE A 1 115 ? 13.202 26.503 -43.002 1.00 87.81 115 ILE A CA 1
ATOM 923 C C . ILE A 1 115 ? 13.920 27.760 -43.512 1.00 87.81 115 ILE A C 1
ATOM 925 O O . ILE A 1 115 ? 13.381 28.859 -43.361 1.00 87.81 115 ILE A O 1
ATOM 929 N N . THR A 1 116 ? 15.099 27.635 -44.129 1.00 80.88 116 THR A N 1
ATOM 930 C CA . THR A 1 116 ? 15.808 28.791 -44.707 1.00 80.88 116 THR A CA 1
ATOM 931 C C . THR A 1 116 ? 15.067 29.374 -45.909 1.00 80.88 116 THR A C 1
ATOM 933 O O . THR A 1 116 ? 14.847 30.583 -45.940 1.00 80.88 116 THR A O 1
ATOM 936 N N . ALA A 1 117 ? 14.570 28.534 -46.823 1.00 84.81 117 ALA A N 1
ATOM 937 C CA . ALA A 1 117 ? 13.797 28.987 -47.984 1.00 84.81 117 ALA A CA 1
ATOM 938 C C . ALA A 1 117 ? 12.492 29.716 -47.594 1.00 84.81 117 ALA A C 1
ATOM 940 O O . ALA A 1 117 ? 12.139 30.736 -48.185 1.00 84.81 117 ALA A O 1
ATOM 941 N N . LEU A 1 118 ? 11.785 29.238 -46.561 1.00 81.88 118 LEU A N 1
ATOM 942 C CA . LEU A 1 118 ? 10.568 29.897 -46.066 1.00 81.88 118 LEU A CA 1
ATOM 943 C C . LEU A 1 118 ? 10.849 31.242 -45.379 1.00 81.88 118 LEU A C 1
ATOM 945 O O . LEU A 1 118 ? 10.015 32.145 -45.437 1.00 81.88 118 LEU A O 1
ATOM 949 N N . LYS A 1 119 ? 12.007 31.397 -44.724 1.00 80.44 119 LYS A N 1
ATOM 950 C CA . LYS A 1 119 ? 12.407 32.685 -44.133 1.00 80.44 119 LYS A CA 1
ATOM 951 C C . LYS A 1 119 ? 12.698 33.737 -45.200 1.00 80.44 119 LYS A C 1
ATOM 953 O O . LYS A 1 119 ? 12.338 34.891 -44.995 1.00 80.44 119 LYS A O 1
ATOM 958 N N . GLU A 1 120 ? 13.293 33.338 -46.319 1.00 76.38 120 GLU A N 1
ATOM 959 C CA . GLU A 1 120 ? 13.591 34.237 -47.438 1.00 76.38 120 GLU A CA 1
ATOM 960 C C . GLU A 1 120 ? 12.302 34.725 -48.118 1.00 76.38 120 GL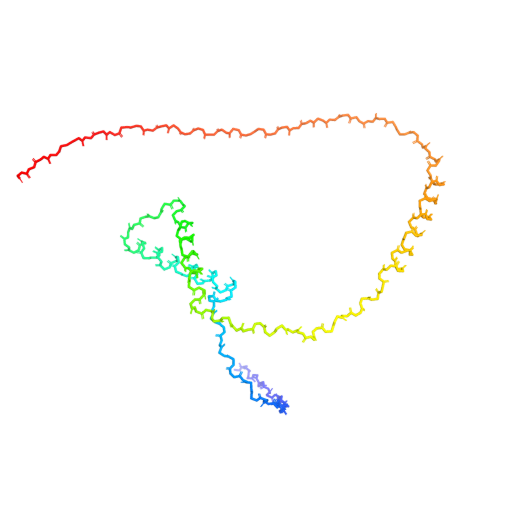U A C 1
ATOM 962 O O . GLU A 1 120 ? 12.097 35.928 -48.247 1.00 76.38 120 GLU A O 1
ATOM 967 N N . GLN A 1 121 ? 11.345 33.829 -48.393 1.00 73.31 121 GLN A N 1
ATOM 968 C CA . GLN A 1 121 ? 10.035 34.226 -48.938 1.00 73.31 121 GLN A CA 1
ATOM 969 C C . GLN A 1 121 ? 9.210 35.099 -47.981 1.00 73.31 121 GLN A C 1
ATOM 971 O O . GLN A 1 121 ? 8.436 35.946 -48.419 1.00 73.31 121 GLN A O 1
ATOM 976 N N . LYS A 1 122 ? 9.356 34.907 -46.663 1.00 76.19 122 LYS A N 1
ATOM 977 C CA . LYS A 1 122 ? 8.678 35.751 -45.670 1.00 76.19 122 LYS A CA 1
ATOM 978 C C . LYS A 1 122 ? 9.276 37.161 -45.602 1.00 76.19 122 LYS A C 1
ATOM 980 O O . LYS A 1 122 ? 8.528 38.094 -45.330 1.00 76.19 122 LYS A O 1
ATOM 985 N N . ALA A 1 123 ? 10.578 37.315 -45.846 1.00 66.62 123 ALA A N 1
ATOM 986 C CA . ALA A 1 123 ? 11.230 38.624 -45.878 1.00 66.62 123 ALA A CA 1
ATOM 987 C C . ALA A 1 123 ? 10.751 39.475 -47.067 1.00 66.62 123 ALA A C 1
ATOM 989 O O . ALA A 1 123 ? 10.550 40.673 -46.909 1.00 66.62 123 ALA A O 1
ATOM 990 N N . GLU A 1 124 ? 10.467 38.860 -48.220 1.00 62.47 124 GLU A N 1
ATOM 991 C CA . GLU A 1 124 ? 9.907 39.576 -49.380 1.00 62.47 124 GLU A CA 1
ATOM 992 C C . GLU A 1 124 ? 8.435 39.998 -49.197 1.00 62.47 124 GLU A C 1
ATOM 994 O O . GLU A 1 124 ? 7.936 40.849 -49.930 1.00 62.47 124 GLU A O 1
ATOM 999 N N . LEU A 1 125 ? 7.730 39.436 -48.207 1.00 59.41 125 LEU A N 1
ATOM 1000 C CA . LEU A 1 125 ? 6.316 39.721 -47.933 1.00 59.41 125 LEU A CA 1
ATOM 1001 C C . LEU A 1 125 ? 6.082 40.744 -46.805 1.00 59.41 125 LEU A C 1
ATOM 1003 O O . LEU A 1 125 ? 4.928 41.055 -46.513 1.00 59.41 125 LEU A O 1
ATOM 1007 N N . SER A 1 126 ? 7.135 41.254 -46.155 1.00 56.38 126 SER A N 1
ATOM 1008 C CA . SER A 1 126 ? 7.011 42.178 -45.014 1.00 56.38 126 SER A CA 1
ATOM 1009 C C . SER A 1 126 ? 7.116 43.675 -45.343 1.00 56.38 126 SER A C 1
ATOM 1011 O O . SER A 1 126 ? 6.931 44.477 -44.436 1.00 56.38 126 SER A O 1
ATOM 1013 N N . ASP A 1 127 ? 7.319 44.078 -46.602 1.00 53.66 127 ASP A N 1
ATOM 1014 C CA . ASP A 1 127 ? 7.486 45.500 -46.979 1.00 53.66 127 ASP A CA 1
ATOM 1015 C C . ASP A 1 127 ? 6.179 46.269 -47.281 1.00 53.66 127 ASP A C 1
ATOM 1017 O O . ASP A 1 127 ? 6.202 47.369 -47.834 1.00 53.66 127 ASP A O 1
ATOM 1021 N N . THR A 1 128 ? 5.010 45.759 -46.884 1.00 56.41 128 THR A N 1
ATOM 1022 C CA . THR A 1 128 ? 3.758 46.542 -46.907 1.00 56.41 128 THR A CA 1
ATOM 1023 C C . THR A 1 128 ? 3.269 46.838 -45.495 1.00 56.41 128 THR A C 1
ATOM 1025 O O . THR A 1 128 ? 2.265 46.293 -45.034 1.00 56.41 128 THR A O 1
ATOM 1028 N N . GLU A 1 129 ? 3.983 47.724 -44.802 1.00 51.09 129 GLU A N 1
ATOM 1029 C CA . GLU A 1 129 ? 3.514 48.343 -43.564 1.00 51.09 129 GLU A CA 1
ATOM 1030 C C . GLU A 1 129 ? 2.411 49.366 -43.882 1.00 51.09 129 GLU A C 1
ATOM 1032 O O . GLU A 1 129 ? 2.655 50.435 -44.439 1.00 51.09 129 GLU A O 1
ATOM 1037 N N . THR A 1 130 ? 1.168 49.044 -43.515 1.00 62.75 130 THR A N 1
ATOM 1038 C CA . THR A 1 130 ? 0.132 50.063 -43.295 1.00 62.75 130 THR A CA 1
ATOM 1039 C C . THR A 1 130 ? 0.176 50.443 -41.811 1.00 62.75 130 THR A C 1
ATOM 1041 O O . THR A 1 130 ? 0.038 49.553 -40.970 1.00 62.75 130 THR A O 1
ATOM 1044 N N . PRO A 1 131 ? 0.378 51.723 -41.455 1.00 57.88 131 PRO A N 1
ATOM 1045 C CA . PRO A 1 131 ? 0.498 52.144 -40.063 1.00 57.88 131 PRO A CA 1
ATOM 1046 C C . PRO A 1 131 ? -0.843 52.002 -39.333 1.00 57.88 131 PRO A C 1
ATOM 1048 O O . PRO A 1 131 ? -1.807 52.706 -39.634 1.00 57.88 131 PRO A O 1
ATOM 1051 N N . CYS A 1 132 ? -0.896 51.102 -38.348 1.00 51.06 132 CYS A N 1
ATOM 1052 C CA . CYS A 1 132 ? -2.020 50.987 -37.423 1.00 51.06 132 CYS A CA 1
ATOM 1053 C C . CYS A 1 132 ? -1.790 51.844 -36.173 1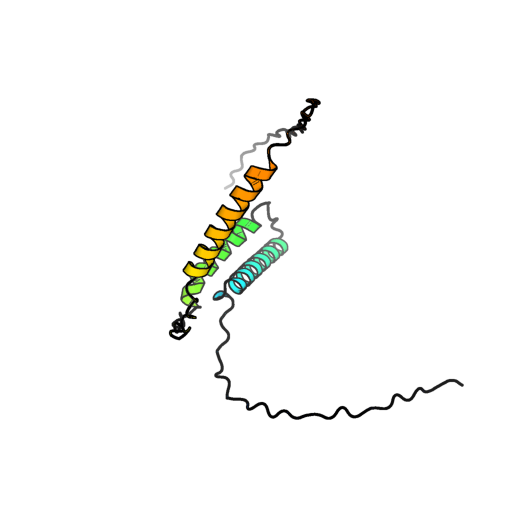.00 51.06 132 CYS A C 1
ATOM 1055 O O . CYS A 1 132 ? -0.771 51.758 -35.491 1.00 51.06 132 CYS A O 1
ATOM 1057 N N . VAL A 1 133 ? -2.791 52.678 -35.915 1.00 65.00 133 VAL A N 1
ATOM 1058 C CA . VAL A 1 133 ? -2.943 53.633 -34.815 1.00 65.00 133 VAL A CA 1
ATOM 1059 C C . VAL A 1 133 ? -3.002 52.912 -33.456 1.00 65.00 133 VAL A C 1
ATOM 1061 O O . VAL A 1 133 ? -3.651 51.868 -33.361 1.00 65.00 133 VAL A O 1
ATOM 1064 N N . PRO A 1 134 ? -2.396 53.458 -32.384 1.00 62.94 134 PRO A N 1
ATOM 1065 C CA . PRO A 1 134 ? -2.521 52.899 -31.045 1.00 62.94 134 PRO A CA 1
ATOM 1066 C C . PRO A 1 134 ? -3.888 53.237 -30.422 1.00 62.94 134 PRO A C 1
ATOM 1068 O O . PRO A 1 134 ? -4.202 54.394 -30.150 1.00 62.94 134 PRO A O 1
ATOM 1071 N N . CYS A 1 135 ? -4.671 52.203 -30.126 1.00 48.62 135 CYS A N 1
ATOM 1072 C CA . CYS A 1 135 ? -5.709 52.196 -29.093 1.00 48.62 135 CYS A CA 1
ATOM 1073 C C . CYS A 1 135 ? -5.330 51.046 -28.153 1.00 48.62 135 CYS A C 1
ATOM 1075 O O . CYS A 1 135 ? -5.021 49.963 -28.629 1.00 48.62 135 CYS A O 1
ATOM 1077 N N . GLY A 1 136 ? -5.264 51.148 -26.837 1.00 48.03 136 GLY A N 1
ATOM 1078 C CA . GLY A 1 136 ? -5.863 52.055 -25.871 1.00 48.03 136 GLY A CA 1
ATOM 1079 C C . GLY A 1 136 ? -5.996 51.192 -24.612 1.00 48.03 136 GLY A C 1
ATOM 1080 O O . GLY A 1 136 ? -6.483 50.068 -24.693 1.00 48.03 136 GLY A O 1
ATOM 1081 N N . ALA A 1 137 ? -5.447 51.663 -23.498 1.00 52.88 137 ALA A N 1
ATOM 1082 C CA . ALA A 1 137 ? -5.359 50.956 -22.225 1.00 52.88 137 ALA A CA 1
ATOM 1083 C C . ALA A 1 137 ? -6.730 50.626 -21.608 1.00 52.88 137 ALA A C 1
ATOM 1085 O O . ALA A 1 137 ? -7.634 51.453 -21.691 1.00 52.88 137 ALA A O 1
ATOM 1086 N N . SER A 1 138 ? -6.846 49.486 -20.919 1.00 50.94 138 SER A N 1
ATOM 1087 C CA . SER A 1 138 ? -7.686 49.277 -19.716 1.00 50.94 138 SER A CA 1
ATOM 1088 C C . SER A 1 138 ? -7.207 47.968 -19.069 1.00 50.94 138 SER A C 1
ATOM 1090 O O . SER A 1 138 ? -7.237 46.924 -19.710 1.00 50.94 138 SER A O 1
ATOM 1092 N N . GLU A 1 139 ? -6.446 48.022 -17.982 1.00 54.56 139 GLU A N 1
ATOM 1093 C CA . GLU A 1 139 ? -6.885 48.134 -16.583 1.00 54.56 139 GLU A CA 1
ATOM 1094 C C . GLU A 1 139 ? -7.079 46.777 -15.903 1.00 54.56 139 GLU A C 1
ATOM 1096 O O . GLU A 1 139 ? -7.732 45.853 -16.382 1.00 54.56 139 GLU A O 1
ATOM 1101 N N . GLU A 1 140 ? -6.401 46.708 -14.771 1.00 58.03 140 GLU A N 1
ATOM 1102 C CA . GLU A 1 140 ? -6.209 45.592 -13.875 1.00 58.03 140 GLU A CA 1
ATOM 1103 C C . GLU A 1 140 ? -7.490 45.353 -13.071 1.00 58.03 140 GLU A C 1
ATOM 1105 O O . GLU A 1 140 ? -8.200 46.290 -12.712 1.00 58.03 140 GLU A O 1
ATOM 1110 N N . THR A 1 141 ? -7.785 44.103 -12.726 1.00 52.00 141 THR A N 1
ATOM 1111 C CA . THR A 1 141 ? -8.687 43.826 -11.602 1.00 52.00 141 THR A CA 1
ATOM 1112 C C . THR A 1 141 ? -8.102 42.710 -10.755 1.00 52.00 141 THR A C 1
ATOM 1114 O O . THR A 1 141 ? -8.212 41.523 -11.051 1.00 52.00 141 THR A O 1
ATOM 1117 N N . SER A 1 142 ? -7.417 43.164 -9.707 1.00 49.16 142 SER A N 1
ATOM 1118 C CA . SER A 1 142 ? -7.067 42.415 -8.509 1.00 49.16 142 SER A CA 1
ATOM 1119 C C . SER A 1 142 ? -8.347 41.920 -7.831 1.00 49.16 142 SER A C 1
ATOM 1121 O O . SER A 1 142 ? -9.273 42.703 -7.618 1.00 49.16 142 SER A O 1
ATOM 1123 N N . VAL A 1 143 ? -8.403 40.634 -7.487 1.00 61.72 143 VAL A N 1
ATOM 1124 C CA . VAL A 1 143 ? -9.390 40.099 -6.544 1.00 61.72 143 VAL A CA 1
ATOM 1125 C C . VAL A 1 143 ? -8.608 39.591 -5.342 1.00 61.72 143 VAL A C 1
ATOM 1127 O O . VAL A 1 143 ? -8.066 38.487 -5.351 1.00 61.72 143 VAL A O 1
ATOM 1130 N N . GLU A 1 144 ? -8.521 40.447 -4.328 1.00 54.75 144 GLU A N 1
ATOM 1131 C CA . GLU A 1 144 ? -8.249 40.048 -2.952 1.00 54.75 144 GLU A CA 1
ATOM 1132 C C . GLU A 1 144 ? -9.477 39.317 -2.399 1.00 54.75 144 GLU A C 1
ATOM 1134 O O . GLU A 1 144 ? -10.622 39.701 -2.650 1.00 54.75 144 GLU A O 1
ATOM 1139 N N . THR A 1 145 ? -9.262 38.258 -1.625 1.00 49.38 145 THR A N 1
ATOM 1140 C CA . THR A 1 145 ? -10.294 37.741 -0.722 1.00 49.38 145 THR A CA 1
ATOM 1141 C C . THR A 1 145 ? -9.623 37.307 0.579 1.00 49.38 145 THR A C 1
ATOM 1143 O O . THR A 1 145 ? -8.948 36.281 0.631 1.00 49.38 145 THR A O 1
ATOM 1146 N N . SER A 1 146 ? -9.754 38.206 1.561 1.00 55.28 146 SER A N 1
ATOM 1147 C CA . SER A 1 146 ? -9.884 38.028 3.021 1.00 55.28 146 SER A CA 1
ATOM 1148 C C . SER A 1 146 ? -9.903 36.574 3.512 1.00 55.28 146 SER A C 1
ATOM 1150 O O . SER A 1 146 ? -10.690 35.768 3.024 1.00 55.28 146 SER A O 1
ATOM 1152 N N . GLU A 1 147 ? -9.004 36.151 4.403 1.00 56.91 147 GLU A N 1
ATOM 1153 C CA . GLU A 1 147 ? -8.952 36.488 5.841 1.00 56.91 147 GLU A CA 1
ATOM 1154 C C . GLU A 1 147 ? -10.223 36.035 6.582 1.00 56.91 147 GLU A C 1
ATOM 1156 O O . GLU A 1 147 ? -11.200 36.768 6.667 1.00 56.91 147 GLU A O 1
ATOM 1161 N N . GLU A 1 148 ? -10.186 34.816 7.131 1.00 55.22 148 GLU A N 1
ATOM 1162 C CA . GLU A 1 148 ? -10.945 34.464 8.333 1.00 55.22 148 GLU A CA 1
ATOM 1163 C C . GLU A 1 148 ? -9.969 33.890 9.363 1.00 55.22 148 GLU A C 1
ATOM 1165 O O . GLU A 1 148 ? -9.484 32.759 9.284 1.00 55.22 148 GLU A O 1
ATOM 1170 N N . THR A 1 149 ? -9.641 34.766 10.300 1.00 47.50 149 THR A N 1
ATOM 1171 C CA . THR A 1 149 ? -9.125 34.519 11.637 1.00 47.50 149 THR A CA 1
ATOM 1172 C C . THR A 1 149 ? -10.256 33.935 12.483 1.00 47.50 149 THR A C 1
ATOM 1174 O O . THR A 1 149 ? -11.308 34.549 12.620 1.00 47.50 149 THR A O 1
ATOM 1177 N N . SER A 1 150 ? -10.051 32.756 13.072 1.00 57.75 150 SER A N 1
ATOM 1178 C CA . SER A 1 150 ? -10.907 32.264 14.154 1.00 57.75 150 SER A CA 1
ATOM 1179 C C . SER A 1 150 ? -10.087 32.125 15.429 1.00 57.75 150 SER A C 1
ATOM 1181 O O . SER A 1 150 ? -9.102 31.386 15.482 1.00 57.75 150 SER A O 1
ATOM 1183 N N . GLU A 1 151 ? -10.545 32.911 16.392 1.00 60.91 151 GLU A N 1
ATOM 1184 C CA . GLU A 1 151 ? -10.116 33.155 17.759 1.00 60.91 151 GLU A CA 1
ATOM 1185 C C . GLU A 1 151 ? -9.837 31.920 18.623 1.00 60.91 151 GLU A C 1
ATOM 1187 O O . GLU A 1 151 ? -10.377 30.829 18.442 1.00 60.91 151 GLU A O 1
ATOM 1192 N N . GLU A 1 152 ? -8.989 32.185 19.612 1.00 53.59 152 GLU A N 1
ATOM 1193 C CA . GLU A 1 152 ? -8.619 31.358 20.749 1.00 53.59 152 GLU A CA 1
ATOM 1194 C C . GLU A 1 152 ? -9.821 30.935 21.607 1.00 53.59 152 GLU A C 1
ATOM 1196 O O . GLU A 1 152 ? -10.794 31.668 21.773 1.00 53.59 152 GLU A O 1
ATOM 1201 N N . THR A 1 153 ? -9.705 29.794 22.289 1.00 52.38 153 THR A N 1
ATOM 1202 C CA . THR A 1 153 ? -10.296 29.653 23.625 1.00 52.38 153 THR A CA 1
ATOM 1203 C C . THR A 1 153 ? -9.368 28.820 24.502 1.00 52.38 153 THR A C 1
ATOM 1205 O O . THR A 1 153 ? -9.022 27.680 24.189 1.00 52.38 153 THR A O 1
ATOM 1208 N N . SER A 1 154 ? -8.923 29.480 25.563 1.00 57.00 154 SER A N 1
ATOM 1209 C CA . SER A 1 154 ? -8.126 29.032 26.699 1.00 57.00 154 SER A CA 1
ATOM 1210 C C . SER A 1 154 ? -8.975 28.345 27.782 1.00 57.00 154 SER A C 1
ATOM 1212 O O . SER A 1 154 ? -10.197 28.365 27.708 1.00 57.00 154 SER A O 1
ATOM 1214 N N . GLU A 1 155 ? -8.286 27.858 28.824 1.00 55.47 155 GLU A N 1
ATOM 1215 C CA . GLU A 1 155 ? -8.790 27.317 30.109 1.00 55.47 155 GLU A CA 1
ATOM 1216 C C . GLU A 1 155 ? -9.295 25.859 30.039 1.00 55.47 155 GLU A C 1
ATOM 1218 O O . GLU A 1 155 ? -9.928 25.443 29.084 1.00 55.47 155 GLU A O 1
ATOM 1223 N N . GLU A 1 156 ? -8.982 24.956 30.971 1.00 57.53 156 GLU A N 1
ATOM 1224 C CA . GLU A 1 156 ? -8.769 25.146 32.403 1.00 57.53 156 GLU A CA 1
ATOM 1225 C C . GLU A 1 156 ? -7.920 23.998 32.995 1.00 57.53 156 GLU A C 1
ATOM 1227 O O . GLU A 1 156 ? -7.938 22.851 32.545 1.00 57.53 156 GLU A O 1
ATOM 1232 N N . THR A 1 157 ? -7.158 24.348 34.023 1.00 52.75 157 THR A N 1
ATOM 1233 C CA . THR A 1 157 ? -6.417 23.504 34.964 1.00 52.75 157 THR A CA 1
ATOM 1234 C C . THR A 1 157 ? -7.336 22.768 35.943 1.00 52.75 157 THR A C 1
ATOM 1236 O O . THR A 1 157 ? -8.246 23.394 36.466 1.00 52.75 157 THR A O 1
ATOM 1239 N N . SER A 1 158 ? -6.988 21.548 36.369 1.00 57.25 158 SER A N 1
ATOM 1240 C CA . SER A 1 158 ? -7.102 21.181 37.794 1.00 57.25 158 SER A CA 1
ATOM 1241 C C . SER A 1 158 ? -6.282 19.939 38.140 1.00 57.25 158 SER A C 1
ATOM 1243 O O . SER A 1 158 ? -6.365 18.897 37.491 1.00 57.25 158 SER A O 1
ATOM 1245 N N . GLU A 1 159 ? -5.493 20.105 39.193 1.00 62.41 159 GLU A N 1
ATOM 1246 C CA . GLU A 1 159 ? -4.658 19.132 39.878 1.00 62.41 159 GLU A CA 1
ATOM 1247 C C . GLU A 1 159 ? -5.475 18.168 40.770 1.00 62.41 159 GLU A C 1
ATOM 1249 O O . GLU A 1 159 ? -6.665 18.358 41.004 1.00 62.41 159 GLU A O 1
ATOM 1254 N N . THR A 1 160 ? -4.743 17.224 41.376 1.00 56.00 160 THR A N 1
ATOM 1255 C CA . THR A 1 160 ? -5.031 16.470 42.616 1.00 56.00 160 THR A CA 1
ATOM 1256 C C . THR A 1 160 ? -6.058 15.331 42.567 1.00 56.00 160 THR A C 1
ATOM 1258 O O . THR A 1 160 ? -7.233 15.540 42.320 1.00 56.00 160 THR A O 1
ATOM 1261 N N . GLU A 1 161 ? -5.627 14.110 42.911 1.00 62.19 161 GLU A N 1
ATOM 1262 C CA . GLU A 1 161 ? -5.810 13.578 44.271 1.00 62.19 161 GLU A CA 1
ATOM 1263 C C . GLU A 1 161 ? -4.958 12.311 44.477 1.00 62.19 161 GLU A C 1
ATOM 1265 O O . GLU A 1 161 ? -4.877 11.426 43.628 1.00 62.19 161 GLU A O 1
ATOM 1270 N N . SER A 1 162 ? -4.271 12.283 45.616 1.00 62.69 162 SER A N 1
ATOM 1271 C CA . SER A 1 162 ? -3.490 11.175 46.152 1.00 62.69 162 SER A CA 1
ATOM 1272 C C . SER A 1 162 ? -4.409 10.342 47.043 1.00 62.69 162 SER A C 1
ATOM 1274 O O . SER A 1 162 ? -5.080 10.917 47.899 1.00 62.69 162 SER A O 1
ATOM 1276 N N . THR A 1 163 ? -4.407 9.015 46.923 1.00 63.12 163 THR A N 1
ATOM 1277 C CA . THR A 1 163 ? -5.009 8.152 47.952 1.00 63.12 163 THR A CA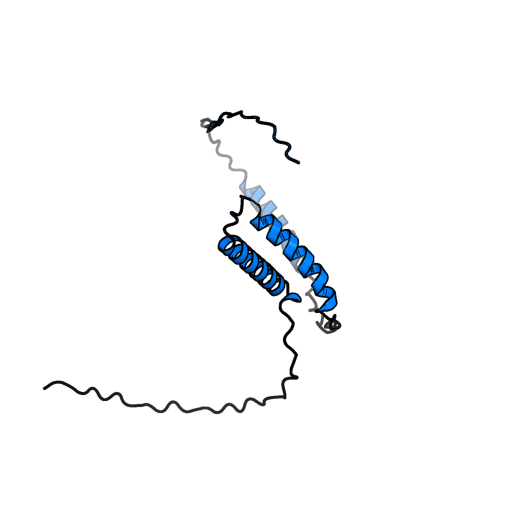 1
ATOM 1278 C C . THR A 1 163 ? -4.283 6.808 48.042 1.00 63.12 163 THR A C 1
ATOM 1280 O O . THR A 1 163 ? -4.167 6.108 47.039 1.00 63.12 163 THR A O 1
ATOM 1283 N N . ASP A 1 164 ? -3.821 6.541 49.270 1.00 60.59 164 ASP A N 1
ATOM 1284 C CA . ASP A 1 164 ? -3.215 5.339 49.885 1.00 60.59 164 ASP A CA 1
ATOM 1285 C C . ASP A 1 164 ? -1.917 4.725 49.323 1.00 60.59 164 ASP A C 1
ATOM 1287 O O . ASP A 1 164 ? -1.934 4.014 48.293 1.00 60.59 164 ASP A O 1
#

Sequence (164 aa):
MTEKTEIKKTDLKKVELEKTVLPSKIEKPIPDICTFRGIRRVVMTRVWEKADKLEKEGTPMLIGDFGKMISTEWDIAKKEIPKVCQRQPIVAEKDLEKPEVPSLTEEMSQLEMKITALKEQKAELSDTETPCVPCGASEETSVETSEETSEETSEETSETESTD

Foldseek 3Di:
DDDDDDDDDDDDDDPPPPPPPPPPPPPPDQQLLLDPNSVLVVLVVVLVVVVVVCVVVVNDDDPCNSVVSSVVSSVVSVVCNCVRPDPPPPPPPPPPPPPPPPPCVVVVVVVVVVVVVVVVVVVVVPPDDDDDDDDDDDDDDDDDDDDDDDDDDDDDDDDDDDDD

Organism: NCBI:txid412755

pLDDT: mean 71.65, std 19.05, range [43.06, 98.25]

Secondary structure (DSSP, 8-state):
-------PPP-----------------PPPPGGGSHHHHHHHHHHHHHHHHHHHHHTT-PPPTTHHHHHHHHHHHHHHHHHHHH---------TT--------HHHHHHHHHHHHHHHHHHHHTT------PPP------------------------------